Protein AF-A0A1H3FCZ9-F1 (afdb_monomer_lite)

Sequence (80 aa):
MFLYWLLGLGALSWLVLRWYFKRTPLFADVVILTLILLAASSLIQDIIRRQDMFQSWMFIIASVFLGISRYQHYKSNIKE

Structure (mmCIF, N/CA/C/O backbone):
data_AF-A0A1H3FCZ9-F1
#
_entry.id   AF-A0A1H3FCZ9-F1
#
loop_
_atom_site.group_PDB
_atom_site.id
_atom_site.type_symbol
_atom_site.label_atom_id
_atom_site.label_alt_id
_atom_site.label_comp_id
_atom_site.label_asym_id
_atom_site.label_entity_id
_atom_site.label_seq_id
_atom_site.pdbx_PDB_ins_code
_atom_site.Cartn_x
_atom_site.Cartn_y
_atom_site.Cartn_z
_atom_site.occupancy
_atom_site.B_iso_or_equiv
_atom_site.auth_seq_id
_atom_site.auth_comp_id
_atom_site.auth_asym_id
_atom_site.auth_atom_id
_atom_site.pdbx_PDB_model_num
ATOM 1 N N . MET A 1 1 ? -3.285 -16.405 -11.444 1.00 59.94 1 MET A N 1
ATOM 2 C CA . MET A 1 1 ? -1.953 -16.311 -10.794 1.00 59.94 1 MET A CA 1
ATOM 3 C C . MET A 1 1 ? -1.773 -15.041 -9.962 1.00 59.94 1 MET A C 1
ATOM 5 O O . MET A 1 1 ? -1.347 -15.164 -8.823 1.00 59.94 1 MET A O 1
ATOM 9 N N . PHE A 1 2 ? -2.147 -13.857 -10.463 1.00 67.75 2 PHE A N 1
ATOM 10 C CA . PHE A 1 2 ? -1.993 -12.570 -9.755 1.00 67.75 2 PHE A CA 1
ATOM 11 C C . PHE A 1 2 ? -2.667 -12.505 -8.363 1.00 67.75 2 PHE A C 1
ATOM 13 O O . PHE A 1 2 ? -2.074 -12.027 -7.403 1.00 67.75 2 PHE A O 1
ATOM 20 N N . LEU A 1 3 ? -3.871 -13.072 -8.223 1.00 69.38 3 LEU A N 1
ATOM 21 C CA . LEU A 1 3 ? -4.634 -13.099 -6.962 1.00 69.38 3 LEU A CA 1
ATOM 22 C C . LEU A 1 3 ? -3.940 -13.868 -5.821 1.00 69.38 3 LEU A C 1
ATOM 24 O O . LEU A 1 3 ? -3.977 -13.431 -4.674 1.00 69.38 3 LEU A O 1
ATOM 28 N N . TYR A 1 4 ? -3.265 -14.980 -6.130 1.00 74.31 4 TYR A N 1
ATOM 29 C CA . TYR A 1 4 ? -2.536 -15.771 -5.128 1.00 74.31 4 TYR A CA 1
ATOM 30 C C . TYR A 1 4 ? -1.306 -15.029 -4.595 1.00 74.31 4 TYR A C 1
ATOM 32 O O . TYR A 1 4 ? -0.993 -15.121 -3.412 1.00 74.31 4 TYR A O 1
ATOM 40 N N . TRP A 1 5 ? -0.648 -14.245 -5.451 1.00 74.69 5 TRP A N 1
ATOM 41 C CA . TRP A 1 5 ? 0.467 -13.384 -5.055 1.00 74.69 5 TRP A CA 1
ATOM 42 C C . TRP A 1 5 ? 0.024 -12.272 -4.105 1.00 74.69 5 TRP A C 1
ATOM 44 O O . TRP A 1 5 ? 0.701 -12.000 -3.117 1.00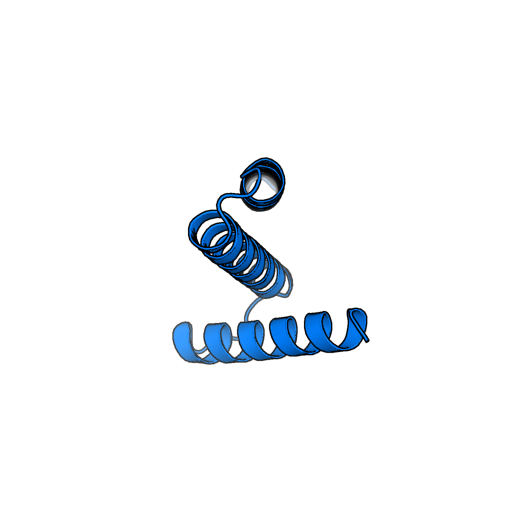 74.69 5 TRP A O 1
ATOM 54 N N . LEU A 1 6 ? -1.141 -11.678 -4.366 1.00 73.38 6 LEU A N 1
ATOM 55 C CA . LEU A 1 6 ? -1.723 -10.626 -3.533 1.00 73.38 6 LEU A CA 1
ATOM 56 C C . LEU A 1 6 ? -2.112 -11.150 -2.142 1.00 73.38 6 LEU A C 1
ATOM 58 O O . LEU A 1 6 ? -1.812 -10.514 -1.133 1.00 73.38 6 LEU A O 1
ATOM 62 N N . LEU A 1 7 ? -2.694 -12.352 -2.079 1.00 79.31 7 LEU A N 1
ATOM 63 C CA . LEU A 1 7 ? -2.979 -13.044 -0.818 1.00 79.31 7 LEU A CA 1
ATOM 64 C C . LEU A 1 7 ? -1.696 -13.387 -0.041 1.00 79.31 7 LEU A C 1
ATOM 66 O O . LEU A 1 7 ? -1.650 -13.195 1.174 1.00 79.31 7 LEU A O 1
ATOM 70 N N . GLY A 1 8 ? -0.640 -13.835 -0.728 1.00 82.75 8 GLY A N 1
ATOM 71 C CA . GLY A 1 8 ? 0.663 -14.113 -0.114 1.00 82.75 8 GLY A CA 1
ATOM 72 C C . GLY A 1 8 ? 1.334 -12.864 0.468 1.00 82.75 8 GLY A C 1
ATOM 73 O O . GLY A 1 8 ? 1.814 -12.887 1.601 1.00 82.75 8 GLY A O 1
ATOM 74 N N . LEU A 1 9 ? 1.305 -11.749 -0.268 1.00 81.88 9 LEU A N 1
ATOM 75 C CA . LEU A 1 9 ? 1.800 -10.443 0.186 1.00 81.88 9 LEU A CA 1
ATOM 76 C C . LEU A 1 9 ? 1.017 -9.909 1.391 1.00 81.88 9 LEU A C 1
ATOM 78 O O . LEU A 1 9 ? 1.617 -9.376 2.327 1.00 81.88 9 LEU A O 1
ATOM 82 N N . GLY A 1 10 ? -0.304 -10.098 1.401 1.00 81.00 10 GLY A N 1
ATOM 83 C CA . GLY A 1 10 ? -1.148 -9.762 2.547 1.00 81.00 10 GLY A CA 1
ATOM 84 C C . GLY A 1 10 ? -0.806 -10.595 3.787 1.00 81.00 10 GLY A C 1
ATOM 85 O O . GLY A 1 10 ? -0.656 -10.047 4.878 1.00 81.00 10 GLY A O 1
ATOM 86 N N . ALA A 1 11 ? -0.605 -11.906 3.629 1.00 83.44 11 ALA A N 1
ATOM 87 C CA . ALA A 1 11 ? -0.222 -12.793 4.730 1.00 83.44 11 ALA A CA 1
ATOM 88 C C . ALA A 1 11 ? 1.167 -12.453 5.301 1.00 83.44 11 ALA A C 1
ATOM 90 O O . ALA A 1 11 ? 1.348 -12.427 6.520 1.00 83.44 11 ALA A O 1
ATOM 91 N N . LEU A 1 12 ? 2.135 -12.133 4.436 1.00 85.06 12 LEU A N 1
ATOM 92 C CA . LEU A 1 12 ? 3.460 -11.660 4.846 1.00 85.06 12 LEU A CA 1
ATOM 93 C C . LEU A 1 12 ? 3.375 -10.330 5.594 1.00 85.06 12 LEU A C 1
ATOM 95 O O . LEU A 1 12 ? 3.960 -10.192 6.667 1.00 85.06 12 LEU A O 1
ATOM 99 N N . SER A 1 13 ? 2.596 -9.382 5.072 1.00 83.31 13 SER A N 1
ATOM 100 C CA . SER A 1 13 ? 2.374 -8.086 5.714 1.00 83.31 13 SER A CA 1
ATOM 101 C C . SER A 1 13 ? 1.768 -8.256 7.106 1.00 83.31 13 SER A C 1
ATOM 103 O O . SER A 1 13 ? 2.248 -7.653 8.064 1.00 83.31 13 SER A O 1
ATOM 105 N N . TRP A 1 14 ? 0.784 -9.148 7.254 1.00 84.12 14 TRP A N 1
ATOM 106 C CA . TRP A 1 14 ? 0.214 -9.503 8.554 1.00 84.12 14 TRP A CA 1
ATOM 107 C C . TRP A 1 14 ? 1.279 -10.037 9.511 1.00 84.12 14 TRP A C 1
ATOM 1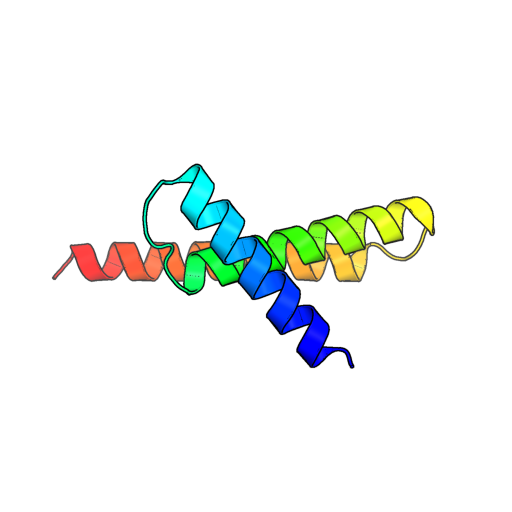09 O O . TRP A 1 14 ? 1.359 -9.588 10.654 1.00 84.12 14 TRP A O 1
ATOM 119 N N . LEU A 1 15 ? 2.094 -10.996 9.068 1.00 86.81 15 LEU A N 1
ATOM 120 C CA . LEU A 1 15 ? 3.156 -11.596 9.878 1.00 86.81 15 LEU A CA 1
ATOM 121 C C . LEU A 1 15 ? 4.159 -10.547 10.368 1.00 86.81 15 LEU A C 1
ATOM 123 O O . LEU A 1 15 ? 4.470 -10.512 11.559 1.00 86.81 15 LEU A O 1
ATOM 127 N N . VAL A 1 16 ? 4.600 -9.661 9.474 1.00 85.06 16 VAL A N 1
ATOM 128 C CA . VAL A 1 16 ? 5.533 -8.569 9.783 1.00 85.06 16 VAL A CA 1
ATOM 129 C C . VAL A 1 16 ? 4.926 -7.600 10.793 1.00 85.06 16 VAL A C 1
ATOM 131 O O . VAL A 1 16 ? 5.547 -7.307 11.812 1.00 85.06 16 VAL A O 1
ATOM 134 N N . LEU A 1 17 ? 3.692 -7.150 10.562 1.00 84.06 17 LEU A N 1
ATOM 135 C CA . LEU A 1 17 ? 2.980 -6.255 11.475 1.00 84.06 17 LEU A CA 1
ATOM 136 C C . LEU A 1 17 ? 2.756 -6.897 12.852 1.00 84.06 17 LEU A C 1
ATOM 138 O O . LEU A 1 17 ? 2.955 -6.245 13.878 1.00 84.06 17 LEU A O 1
ATOM 142 N N . ARG A 1 18 ? 2.388 -8.183 12.886 1.00 85.06 18 ARG A N 1
ATOM 143 C CA . ARG A 1 18 ? 2.207 -8.941 14.131 1.00 85.06 18 ARG A CA 1
ATOM 144 C C . ARG A 1 18 ? 3.515 -9.071 14.901 1.00 85.06 18 ARG A C 1
ATOM 146 O O . ARG A 1 18 ? 3.502 -8.961 16.124 1.00 85.06 18 ARG A O 1
ATOM 153 N N . TRP A 1 19 ? 4.627 -9.304 14.207 1.00 87.00 19 TRP A N 1
ATOM 154 C CA . TRP A 1 19 ? 5.945 -9.405 14.829 1.00 87.00 19 TRP A CA 1
ATOM 155 C C . TRP A 1 19 ? 6.429 -8.049 15.356 1.00 87.00 19 TRP A C 1
ATOM 157 O O . TRP A 1 19 ? 6.881 -7.966 16.497 1.00 87.00 19 TRP A O 1
ATOM 167 N N . TYR A 1 20 ? 6.250 -6.981 14.574 1.00 85.69 20 TYR A N 1
ATOM 168 C CA . TYR A 1 20 ? 6.688 -5.628 14.917 1.00 85.69 20 TYR A CA 1
ATOM 169 C C . TYR A 1 20 ? 5.898 -5.025 16.087 1.00 85.69 20 TYR A C 1
ATOM 171 O O . TYR A 1 20 ? 6.483 -4.562 17.062 1.00 85.69 20 TYR A O 1
ATOM 179 N N . PHE A 1 21 ? 4.564 -5.071 16.035 1.00 81.75 21 PHE A N 1
ATOM 180 C CA . PHE A 1 21 ? 3.712 -4.477 17.072 1.00 81.75 21 PHE A CA 1
ATOM 181 C C . PHE A 1 21 ? 3.386 -5.432 18.227 1.00 81.75 21 PHE A C 1
ATOM 183 O O . PHE A 1 21 ? 2.759 -5.008 19.199 1.00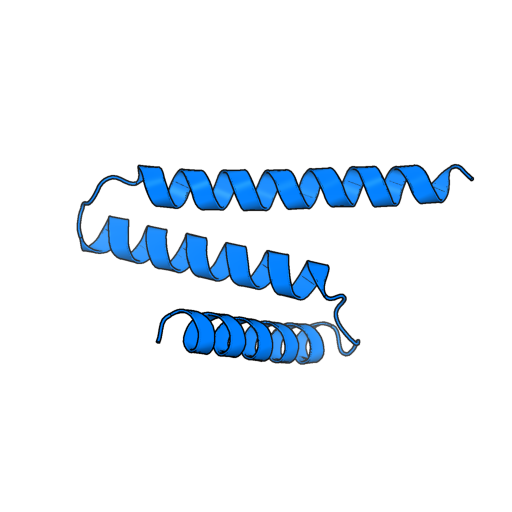 81.75 21 PHE A O 1
ATOM 190 N N . LYS A 1 22 ? 3.760 -6.721 18.131 1.00 84.50 22 LYS A N 1
ATOM 191 C CA . LYS A 1 22 ? 3.372 -7.797 19.071 1.00 84.50 22 LYS A CA 1
ATOM 192 C C . LYS A 1 22 ? 1.862 -7.842 19.368 1.00 84.50 22 LYS A C 1
ATOM 194 O O . LYS A 1 22 ? 1.433 -8.352 20.400 1.00 84.50 22 LYS A O 1
ATOM 199 N N . ARG A 1 23 ? 1.044 -7.303 18.464 1.00 78.94 23 ARG A N 1
ATOM 200 C CA . ARG A 1 23 ? -0.419 -7.221 18.543 1.00 78.94 23 ARG A CA 1
ATOM 201 C C . ARG A 1 23 ? -1.013 -7.728 17.239 1.00 78.94 23 ARG A C 1
ATOM 203 O O . ARG A 1 23 ? -0.331 -7.764 16.219 1.00 78.94 23 ARG A O 1
ATOM 210 N N . THR A 1 24 ? -2.275 -8.143 17.267 1.00 80.12 24 THR A N 1
ATOM 211 C CA . THR A 1 24 ? -3.015 -8.499 16.052 1.00 80.12 24 THR A CA 1
ATOM 212 C C . THR A 1 24 ? -3.248 -7.241 15.218 1.00 80.12 24 THR A C 1
ATOM 214 O O . THR A 1 24 ? -3.958 -6.350 15.690 1.00 80.12 24 THR A O 1
ATOM 217 N N . PRO A 1 25 ? -2.647 -7.132 14.020 1.00 76.44 25 PRO A N 1
ATOM 218 C CA . PRO A 1 25 ? -2.857 -5.972 13.170 1.00 76.44 25 PRO A CA 1
ATOM 219 C C . PRO A 1 25 ? -4.286 -5.945 12.651 1.00 76.44 25 PRO A C 1
ATOM 221 O O . PRO A 1 25 ? -4.876 -6.990 12.368 1.00 76.44 25 PRO A O 1
ATOM 224 N N . LEU A 1 26 ? -4.845 -4.745 12.515 1.00 84.75 26 LEU A N 1
ATOM 225 C CA . LEU A 1 26 ? -6.144 -4.598 11.879 1.00 84.75 26 LEU A CA 1
ATOM 226 C C . LEU A 1 26 ? -5.991 -4.884 10.387 1.00 84.75 26 LEU A C 1
ATOM 228 O O . LEU A 1 26 ? -4.959 -4.584 9.786 1.00 84.75 26 LEU A O 1
ATOM 232 N N . PHE A 1 27 ? -7.052 -5.403 9.771 1.00 78.56 27 PHE A N 1
ATOM 233 C CA . PHE A 1 27 ? -7.079 -5.681 8.334 1.00 78.56 27 PHE A CA 1
ATOM 234 C C . PHE A 1 27 ? -6.616 -4.471 7.505 1.00 78.56 27 PHE A C 1
ATOM 236 O O . PHE A 1 27 ? -5.820 -4.605 6.581 1.00 78.56 27 PHE A O 1
ATOM 243 N N . ALA A 1 28 ? -7.033 -3.268 7.897 1.00 76.25 28 ALA A N 1
ATOM 244 C CA . ALA A 1 28 ? -6.638 -2.045 7.217 1.00 76.25 28 ALA A CA 1
ATOM 245 C C . ALA A 1 28 ? -5.138 -1.704 7.367 1.00 76.25 28 ALA A C 1
ATOM 247 O O . ALA A 1 28 ? -4.581 -1.107 6.451 1.00 76.25 28 ALA A O 1
ATOM 248 N N . ASP A 1 29 ? -4.452 -2.104 8.447 1.00 77.38 29 ASP A N 1
ATOM 249 C CA . ASP A 1 29 ? -2.992 -1.920 8.566 1.00 77.38 29 ASP A CA 1
ATOM 250 C C . ASP A 1 29 ? -2.255 -2.834 7.587 1.00 77.38 29 ASP A C 1
ATOM 252 O O . ASP A 1 29 ? -1.304 -2.415 6.928 1.00 77.38 29 ASP A O 1
ATOM 256 N N . VAL A 1 30 ? -2.746 -4.069 7.445 1.00 82.31 30 VAL A N 1
ATOM 257 C CA . VAL A 1 30 ? -2.222 -5.042 6.482 1.00 82.31 30 VAL A CA 1
ATOM 258 C C . VAL A 1 30 ? -2.396 -4.529 5.053 1.00 82.31 30 VAL A C 1
ATOM 260 O O . VAL A 1 30 ? -1.450 -4.589 4.268 1.00 82.31 30 VAL A O 1
ATOM 263 N N . VAL A 1 31 ? -3.566 -3.975 4.717 1.00 81.50 31 VAL A N 1
ATOM 264 C CA . VAL A 1 31 ? -3.833 -3.389 3.392 1.00 81.50 31 VAL A CA 1
ATOM 265 C C . VAL A 1 31 ? -2.922 -2.192 3.113 1.00 81.50 31 VAL A C 1
ATOM 267 O O . VAL A 1 31 ? -2.333 -2.130 2.036 1.00 81.50 31 VAL A O 1
ATOM 270 N N . ILE A 1 32 ? -2.751 -1.279 4.077 1.00 78.88 32 ILE A N 1
ATOM 271 C CA . ILE A 1 32 ? -1.858 -0.118 3.929 1.00 78.88 32 ILE A CA 1
ATOM 272 C C . ILE A 1 32 ? -0.422 -0.579 3.674 1.00 78.88 32 ILE A C 1
ATOM 274 O O . ILE A 1 32 ? 0.198 -0.138 2.710 1.00 78.88 32 ILE A O 1
ATOM 278 N N . LEU A 1 33 ? 0.093 -1.508 4.485 1.00 80.00 33 LEU A N 1
ATOM 279 C CA . LEU A 1 33 ? 1.454 -2.014 4.314 1.00 80.00 33 LEU A CA 1
ATOM 280 C C . LEU A 1 33 ? 1.626 -2.704 2.952 1.00 80.00 33 LEU A C 1
ATOM 282 O O . LEU A 1 33 ? 2.610 -2.465 2.257 1.00 80.00 33 LEU A O 1
ATOM 286 N N . THR A 1 34 ? 0.638 -3.500 2.535 1.00 82.06 34 THR A N 1
ATOM 287 C CA . THR A 1 34 ? 0.663 -4.210 1.247 1.00 82.06 34 THR A CA 1
ATOM 288 C C . THR A 1 34 ? 0.697 -3.233 0.068 1.00 82.06 34 THR A C 1
ATOM 290 O O . THR A 1 34 ? 1.474 -3.423 -0.866 1.00 82.06 34 THR A O 1
ATOM 293 N N . LEU A 1 35 ? -0.100 -2.161 0.119 1.00 80.62 35 LEU A N 1
ATOM 294 C CA . LEU A 1 35 ? -0.100 -1.106 -0.899 1.00 80.62 35 LEU A CA 1
ATOM 295 C C . LEU A 1 35 ? 1.226 -0.342 -0.937 1.00 80.62 35 LEU A C 1
ATOM 297 O O . LEU A 1 35 ? 1.727 -0.066 -2.024 1.00 80.62 35 LEU A O 1
ATOM 301 N N . ILE A 1 36 ? 1.824 -0.053 0.222 1.00 80.38 36 ILE A N 1
ATOM 302 C CA . ILE A 1 36 ? 3.141 0.593 0.306 1.00 80.38 36 ILE A CA 1
ATOM 303 C C . ILE A 1 36 ? 4.224 -0.298 -0.313 1.00 80.38 36 ILE A C 1
ATOM 305 O O . ILE A 1 36 ? 5.044 0.191 -1.086 1.00 80.38 36 ILE A O 1
ATOM 309 N N . LEU A 1 37 ? 4.223 -1.602 -0.020 1.00 81.31 37 LEU A N 1
ATOM 310 C CA . LEU A 1 37 ? 5.172 -2.553 -0.612 1.00 81.31 37 LEU A CA 1
ATOM 311 C C . LEU A 1 37 ? 5.010 -2.661 -2.132 1.00 81.31 37 LEU A C 1
ATOM 313 O O . LEU A 1 37 ? 6.010 -2.706 -2.847 1.00 81.31 37 LEU A O 1
ATOM 317 N N . LEU A 1 38 ? 3.771 -2.674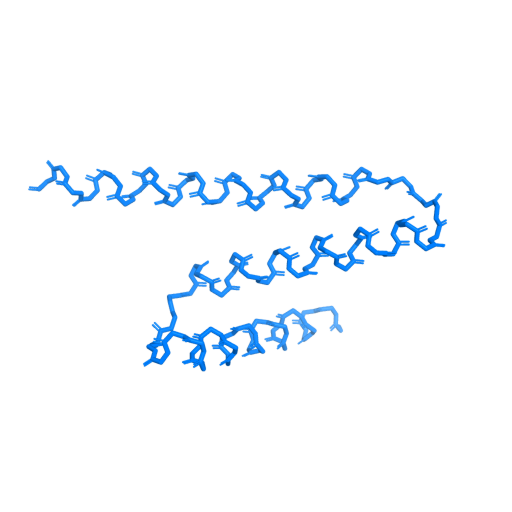 -2.629 1.00 81.44 38 LEU A N 1
ATOM 318 C CA . LEU A 1 38 ? 3.489 -2.659 -4.065 1.00 81.44 38 LEU A CA 1
ATOM 319 C C . LEU A 1 38 ? 3.998 -1.372 -4.724 1.00 81.44 38 LEU A C 1
ATOM 321 O O . LEU A 1 38 ? 4.684 -1.455 -5.739 1.00 81.44 38 LEU A O 1
ATOM 325 N N . ALA A 1 39 ? 3.738 -0.212 -4.114 1.00 76.62 39 ALA A N 1
ATOM 326 C CA . ALA A 1 39 ? 4.225 1.084 -4.590 1.00 76.62 39 ALA A CA 1
ATOM 327 C C . ALA A 1 39 ? 5.760 1.162 -4.600 1.00 76.62 39 ALA A C 1
ATOM 329 O O . ALA A 1 39 ? 6.368 1.658 -5.545 1.00 76.62 39 ALA A O 1
ATOM 330 N N . ALA A 1 40 ? 6.410 0.655 -3.550 1.00 78.25 40 ALA A N 1
ATOM 331 C CA . ALA A 1 40 ? 7.865 0.614 -3.465 1.00 78.25 40 ALA A CA 1
ATOM 332 C C . ALA A 1 40 ? 8.457 -0.329 -4.521 1.00 78.25 40 ALA A C 1
ATOM 334 O O . ALA A 1 40 ? 9.451 0.005 -5.163 1.00 78.25 40 ALA A O 1
ATOM 335 N N . SER A 1 41 ? 7.834 -1.491 -4.739 1.00 78.94 41 SER A N 1
ATOM 336 C CA . SER A 1 41 ? 8.265 -2.439 -5.767 1.00 78.94 41 SER A CA 1
ATOM 337 C C . SER A 1 41 ? 8.101 -1.865 -7.175 1.00 78.94 41 SER A C 1
ATOM 339 O O . SER A 1 41 ? 9.022 -2.002 -7.981 1.00 78.94 41 SER A O 1
ATOM 341 N N . SER A 1 42 ? 6.989 -1.176 -7.459 1.00 73.06 42 SER A N 1
ATOM 342 C CA . SER A 1 42 ? 6.792 -0.502 -8.744 1.00 73.06 42 SER A CA 1
ATOM 343 C C . SER A 1 42 ? 7.798 0.631 -8.937 1.00 73.06 42 SER A C 1
ATOM 345 O O . SER A 1 42 ? 8.406 0.698 -9.995 1.00 73.06 42 SER A O 1
ATOM 347 N N . LEU A 1 43 ? 8.085 1.437 -7.904 1.00 73.25 43 LEU A N 1
ATOM 348 C CA . LEU A 1 43 ? 9.102 2.496 -7.979 1.00 73.25 43 LEU A CA 1
ATOM 349 C C . LEU A 1 43 ? 10.486 1.935 -8.293 1.00 73.25 43 LEU A C 1
ATOM 351 O O . LEU A 1 43 ? 11.198 2.476 -9.133 1.00 73.25 43 LEU A O 1
ATOM 355 N N . ILE A 1 44 ? 10.875 0.845 -7.629 1.00 76.94 44 ILE A N 1
ATOM 356 C CA . ILE A 1 44 ? 12.157 0.181 -7.880 1.00 76.94 44 ILE A CA 1
ATOM 357 C C . ILE A 1 44 ? 12.206 -0.341 -9.319 1.00 76.94 44 ILE A C 1
ATOM 359 O O . ILE A 1 44 ? 13.220 -0.170 -9.993 1.00 76.94 44 ILE A O 1
ATOM 363 N N . GLN A 1 45 ? 11.120 -0.939 -9.817 1.00 73.38 45 GLN A N 1
ATOM 364 C CA . GLN A 1 45 ? 11.049 -1.389 -11.206 1.00 73.38 45 GLN A CA 1
ATOM 365 C C . GLN A 1 45 ? 11.099 -0.225 -12.197 1.00 73.38 45 GLN A C 1
ATOM 367 O O . GLN A 1 45 ? 11.829 -0.335 -13.177 1.00 73.38 45 GLN A O 1
ATOM 372 N N . ASP A 1 46 ? 10.411 0.883 -11.931 1.00 71.62 46 ASP A N 1
ATOM 373 C CA . ASP A 1 46 ? 10.418 2.084 -12.772 1.00 71.62 46 ASP A CA 1
ATOM 374 C C . ASP A 1 46 ? 11.814 2.721 -12.812 1.00 71.62 46 ASP A C 1
ATOM 376 O O . ASP A 1 46 ? 12.300 3.083 -13.883 1.00 71.62 46 ASP A O 1
ATOM 380 N N . ILE A 1 47 ? 12.513 2.778 -11.670 1.00 73.38 47 ILE A N 1
ATOM 381 C CA . ILE A 1 47 ? 13.902 3.257 -11.573 1.00 73.38 47 ILE A CA 1
ATOM 382 C C . ILE A 1 47 ? 14.851 2.343 -12.361 1.00 73.38 47 ILE A C 1
ATOM 384 O O . ILE A 1 47 ? 15.707 2.833 -13.098 1.00 73.38 47 ILE A O 1
ATOM 388 N N . ILE A 1 48 ? 14.700 1.020 -12.236 1.00 76.06 48 ILE A N 1
ATOM 389 C CA . ILE A 1 48 ? 15.557 0.038 -12.919 1.00 76.06 48 ILE A CA 1
ATOM 390 C C . ILE A 1 48 ? 15.268 -0.003 -14.428 1.00 76.06 48 ILE A C 1
ATOM 392 O O . ILE A 1 48 ? 16.196 -0.130 -15.226 1.00 76.06 48 ILE A O 1
ATOM 396 N N . ARG A 1 49 ? 13.999 0.105 -14.838 1.00 74.12 49 ARG A N 1
ATOM 397 C CA . ARG A 1 49 ? 13.563 -0.001 -16.241 1.00 74.12 49 ARG A CA 1
ATOM 398 C C . ARG A 1 49 ? 13.472 1.340 -16.971 1.00 74.12 49 ARG A C 1
ATOM 400 O O . ARG A 1 49 ? 13.211 1.324 -18.170 1.00 74.12 49 ARG A O 1
ATOM 407 N N . ARG A 1 50 ? 13.691 2.474 -16.289 1.00 64.06 50 ARG A N 1
ATOM 408 C CA . ARG A 1 50 ? 13.458 3.838 -16.813 1.00 64.06 50 ARG A CA 1
ATOM 409 C C . ARG A 1 50 ? 12.093 3.971 -17.507 1.00 64.06 50 ARG A C 1
ATOM 411 O O . ARG A 1 50 ? 11.990 4.587 -18.564 1.00 64.06 50 ARG A O 1
ATOM 418 N N . GLN A 1 51 ? 11.066 3.344 -16.940 1.00 60.62 51 GLN A N 1
ATOM 419 C CA . GLN A 1 51 ? 9.689 3.436 -17.428 1.00 60.62 51 GLN A CA 1
ATOM 420 C C . GLN A 1 51 ? 8.917 4.528 -16.680 1.00 60.62 51 GLN A C 1
ATOM 422 O O . GLN A 1 51 ? 9.347 4.996 -15.625 1.00 60.62 51 GLN A O 1
ATOM 427 N N . ASP A 1 52 ? 7.799 4.962 -17.268 1.00 60.81 52 ASP A N 1
ATOM 428 C CA . ASP A 1 52 ? 6.954 6.032 -16.742 1.00 60.81 52 ASP A CA 1
ATOM 429 C C . ASP A 1 52 ? 6.539 5.779 -15.288 1.00 60.81 52 ASP A C 1
ATOM 431 O O . ASP A 1 52 ? 5.735 4.900 -14.984 1.00 60.81 52 ASP A O 1
ATOM 435 N N . MET A 1 53 ? 7.017 6.647 -14.394 1.00 66.56 53 MET A N 1
ATOM 436 C CA . MET A 1 53 ? 6.760 6.615 -12.947 1.00 66.56 53 MET A CA 1
ATOM 437 C C . MET A 1 53 ? 5.280 6.826 -12.569 1.00 66.56 53 MET A C 1
ATOM 439 O O . MET A 1 53 ? 4.928 6.846 -11.389 1.00 66.56 53 MET A O 1
ATOM 443 N N . PHE A 1 54 ? 4.395 7.029 -13.548 1.00 71.75 54 PHE A N 1
ATOM 444 C CA . PHE A 1 54 ? 2.992 7.385 -13.352 1.00 71.75 54 PHE A CA 1
ATOM 445 C C . PHE A 1 54 ? 2.230 6.341 -12.523 1.00 71.75 54 PHE A C 1
ATOM 447 O O . PHE A 1 54 ? 1.452 6.692 -11.633 1.00 71.75 54 PHE A O 1
ATOM 454 N N . GLN A 1 55 ? 2.494 5.052 -12.758 1.00 67.00 55 GLN A N 1
ATOM 455 C CA . GLN A 1 55 ? 1.831 3.966 -12.035 1.00 67.00 55 GLN A CA 1
ATOM 456 C C . GLN A 1 55 ? 2.240 3.938 -10.554 1.00 67.00 55 GLN A C 1
ATOM 458 O O . GLN A 1 55 ? 1.393 3.792 -9.672 1.00 67.00 55 GLN A O 1
ATOM 463 N N . SER A 1 56 ? 3.520 4.169 -10.274 1.00 66.00 56 SER A N 1
ATOM 464 C CA . SER A 1 56 ? 4.051 4.308 -8.919 1.00 66.00 56 SER A CA 1
ATOM 465 C C . SER A 1 56 ? 3.446 5.492 -8.159 1.00 66.00 56 SER A C 1
ATOM 467 O O . SER A 1 56 ? 3.028 5.345 -7.008 1.00 66.00 56 SER A O 1
ATOM 469 N N . TRP A 1 57 ? 3.312 6.648 -8.815 1.00 71.06 57 TRP A N 1
ATOM 470 C CA . TRP A 1 57 ? 2.636 7.812 -8.236 1.00 71.06 57 TRP A CA 1
ATOM 471 C C . TRP A 1 57 ? 1.164 7.528 -7.914 1.00 71.06 57 TRP A C 1
ATOM 473 O O . TRP A 1 57 ? 0.700 7.906 -6.837 1.00 71.06 57 TRP A O 1
ATOM 483 N N . MET A 1 58 ? 0.441 6.801 -8.777 1.00 73.44 58 MET A N 1
ATOM 484 C CA . MET A 1 58 ? -0.945 6.402 -8.494 1.00 73.44 58 MET A CA 1
ATOM 485 C C . MET A 1 58 ? -1.060 5.525 -7.241 1.00 73.44 58 MET A C 1
ATOM 487 O O . MET A 1 58 ? -1.970 5.738 -6.436 1.00 73.44 58 MET A O 1
ATOM 491 N N . PHE A 1 59 ? -0.136 4.582 -7.026 1.00 68.69 59 PHE A N 1
ATOM 492 C CA . PHE A 1 59 ? -0.140 3.751 -5.818 1.00 68.69 59 PHE A CA 1
ATOM 493 C C . PHE A 1 59 ? 0.143 4.555 -4.542 1.00 68.69 59 PHE A C 1
ATOM 495 O O . PHE A 1 59 ? -0.517 4.338 -3.523 1.00 68.69 59 PHE A O 1
ATOM 502 N N . ILE A 1 60 ? 1.069 5.518 -4.594 1.00 73.56 60 ILE A N 1
ATOM 503 C CA . ILE A 1 60 ? 1.353 6.417 -3.465 1.00 73.56 60 ILE A CA 1
ATOM 504 C C . ILE A 1 60 ? 0.117 7.256 -3.130 1.00 73.56 60 ILE A C 1
ATOM 506 O O . ILE A 1 60 ? -0.286 7.320 -1.968 1.00 73.56 60 ILE A O 1
ATOM 510 N N . ILE A 1 61 ? -0.527 7.847 -4.140 1.00 77.31 61 ILE A N 1
ATOM 511 C CA . ILE A 1 61 ? -1.742 8.651 -3.958 1.00 77.31 61 ILE A CA 1
ATOM 512 C C . ILE A 1 61 ? -2.863 7.800 -3.350 1.00 77.31 61 ILE A C 1
ATOM 514 O O . ILE A 1 61 ? -3.493 8.231 -2.384 1.00 77.31 61 ILE A O 1
ATOM 518 N N . ALA A 1 62 ? -3.076 6.575 -3.841 1.00 75.81 62 ALA A N 1
ATOM 519 C CA . ALA A 1 62 ? -4.081 5.661 -3.296 1.00 75.81 62 ALA A CA 1
ATOM 520 C C . ALA A 1 62 ? -3.802 5.290 -1.827 1.00 75.81 62 ALA A C 1
ATOM 522 O O . ALA A 1 62 ? -4.717 5.296 -1.001 1.00 75.81 62 ALA A O 1
ATOM 523 N N . SER A 1 63 ? -2.538 5.025 -1.479 1.00 72.88 63 SER A N 1
ATOM 524 C CA . SER A 1 63 ? -2.116 4.746 -0.100 1.00 72.88 63 SER A CA 1
ATOM 525 C C . SER A 1 63 ? -2.365 5.939 0.829 1.00 72.88 63 SER A C 1
ATOM 527 O O . SER A 1 63 ? -2.902 5.776 1.926 1.00 72.88 63 SER A O 1
ATOM 529 N N . VAL A 1 64 ? -2.012 7.151 0.393 1.00 78.00 64 VAL A N 1
ATOM 530 C CA . VAL A 1 64 ? -2.238 8.385 1.162 1.00 78.00 64 VAL A CA 1
ATOM 531 C C . VAL A 1 6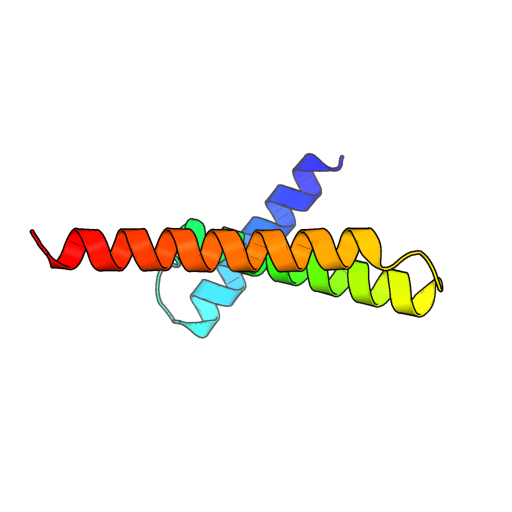4 ? -3.734 8.644 1.340 1.00 78.00 64 VAL A C 1
ATOM 533 O O . VAL A 1 64 ? -4.175 8.948 2.447 1.00 78.00 64 VAL A O 1
ATOM 536 N N . PHE A 1 65 ? -4.532 8.459 0.288 1.00 82.69 65 PHE A N 1
ATOM 537 C CA . PHE A 1 65 ? -5.978 8.662 0.339 1.00 82.69 65 PHE A CA 1
ATOM 538 C C . PHE A 1 65 ? -6.659 7.698 1.321 1.00 82.69 65 PHE A C 1
ATOM 540 O O . PHE A 1 65 ? -7.485 8.119 2.133 1.00 82.69 65 PHE A O 1
ATOM 547 N N . LEU A 1 66 ? -6.257 6.422 1.325 1.00 77.31 66 LEU A N 1
ATOM 548 C CA . LEU A 1 66 ? -6.732 5.430 2.296 1.00 77.31 66 LEU A CA 1
ATOM 549 C C . LEU A 1 66 ? -6.296 5.759 3.730 1.00 77.31 66 LEU A C 1
ATOM 551 O O . LEU A 1 66 ? -7.095 5.624 4.659 1.00 77.31 66 LEU A O 1
ATOM 555 N N . GLY A 1 67 ? -5.063 6.237 3.919 1.00 73.56 67 GLY A N 1
ATOM 556 C CA . GLY A 1 67 ? -4.576 6.703 5.219 1.00 73.56 67 GLY A CA 1
ATOM 557 C C . GLY A 1 67 ? -5.393 7.878 5.766 1.00 73.56 67 GLY A C 1
ATOM 558 O O . GLY A 1 67 ? -5.812 7.855 6.924 1.00 73.56 67 GLY A O 1
ATOM 559 N N . ILE A 1 68 ? -5.686 8.872 4.920 1.00 80.31 68 ILE A N 1
ATOM 560 C CA . ILE A 1 68 ? -6.497 10.045 5.281 1.00 80.31 68 ILE A CA 1
ATOM 561 C C . ILE A 1 68 ? -7.945 9.643 5.573 1.00 80.31 68 ILE A C 1
ATOM 563 O O . ILE A 1 68 ? -8.492 10.055 6.595 1.00 80.31 68 ILE A O 1
ATOM 567 N N . SER A 1 69 ? -8.555 8.813 4.722 1.00 76.44 69 SER A N 1
ATOM 568 C CA . SER A 1 69 ? -9.922 8.315 4.923 1.00 76.44 69 SER A CA 1
ATOM 569 C C . SER A 1 69 ? -10.057 7.594 6.266 1.00 76.44 69 SER A C 1
ATOM 571 O O . SER A 1 69 ? -10.970 7.871 7.047 1.00 76.44 69 SER A O 1
ATOM 573 N N . ARG A 1 70 ? -9.085 6.743 6.606 1.00 71.94 70 ARG A N 1
ATOM 574 C CA . ARG A 1 70 ? -9.071 6.036 7.888 1.00 71.94 70 ARG A CA 1
ATOM 575 C C . ARG A 1 70 ? -8.837 6.971 9.073 1.00 71.94 70 ARG A C 1
ATOM 577 O O . ARG A 1 70 ? -9.478 6.796 10.105 1.00 71.94 70 ARG A O 1
ATOM 584 N N . TYR A 1 71 ? -7.973 7.977 8.931 1.00 75.56 71 TYR A N 1
ATOM 585 C CA . TYR A 1 71 ? -7.763 8.998 9.961 1.00 75.56 71 TYR A CA 1
ATOM 586 C C . TYR A 1 71 ? -9.040 9.806 10.233 1.00 75.56 71 TYR A C 1
ATOM 588 O O . TYR A 1 71 ? -9.396 10.031 11.389 1.00 75.56 71 TYR A O 1
ATOM 596 N N . GLN A 1 72 ? -9.774 10.187 9.184 1.00 76.50 72 GLN A N 1
ATOM 597 C CA . GLN A 1 72 ? -11.065 10.864 9.321 1.00 76.50 72 GLN A CA 1
ATOM 598 C C . GLN A 1 72 ? -12.105 9.971 10.004 1.00 76.50 72 GLN A C 1
ATOM 600 O O . GLN A 1 72 ? -12.790 10.430 10.916 1.00 76.50 72 GLN A O 1
ATOM 605 N N . 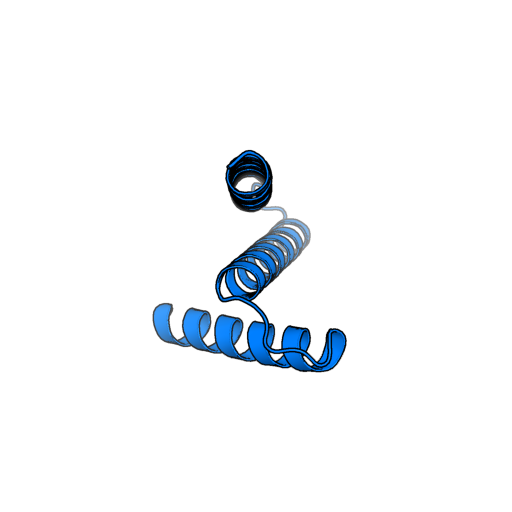HIS A 1 73 ? -12.169 8.690 9.636 1.00 67.00 73 HIS A N 1
ATOM 606 C CA . HIS A 1 73 ? -13.074 7.729 10.265 1.00 67.00 73 HIS A CA 1
ATOM 607 C C . HIS A 1 73 ? -12.755 7.517 11.756 1.00 67.00 73 HIS A C 1
ATOM 609 O O . HIS A 1 73 ? -13.660 7.442 12.586 1.00 67.00 73 HIS A O 1
ATOM 615 N N . TYR A 1 74 ? -11.471 7.472 12.127 1.00 65.19 74 TYR A N 1
ATOM 616 C CA . TYR A 1 74 ? -11.050 7.374 13.529 1.00 65.19 74 TYR A CA 1
ATOM 617 C C . TYR A 1 74 ? -11.373 8.651 14.316 1.00 65.19 74 TYR A C 1
ATOM 619 O O . TYR A 1 74 ? -11.812 8.585 15.459 1.00 65.19 74 TYR A O 1
ATOM 627 N N . LYS A 1 75 ? -11.202 9.823 13.693 1.00 63.34 75 LYS A N 1
ATOM 628 C CA . LYS A 1 75 ? -11.542 11.122 14.288 1.00 63.34 75 LYS A CA 1
ATOM 629 C C . LYS A 1 75 ? -13.055 11.309 14.473 1.00 63.34 75 LYS A C 1
ATOM 631 O O . LYS A 1 75 ? -13.456 11.994 15.408 1.00 63.34 75 LYS A O 1
ATOM 636 N N . SER A 1 76 ? -13.874 10.714 13.604 1.00 59.69 76 SER A N 1
ATOM 637 C CA . SER A 1 76 ? -15.340 10.723 13.703 1.00 59.69 76 SER A CA 1
ATOM 638 C C . SER A 1 76 ? -15.839 9.893 14.887 1.00 59.69 76 SER A C 1
ATOM 640 O O . SER A 1 76 ? -16.652 10.381 15.660 1.00 59.69 76 SER A O 1
ATOM 642 N N . ASN A 1 77 ? -15.289 8.691 15.089 1.00 56.47 77 ASN A N 1
ATOM 643 C CA . ASN A 1 77 ? -15.684 7.784 16.178 1.00 56.47 77 ASN A CA 1
ATOM 644 C C . ASN A 1 77 ? -15.257 8.237 17.588 1.00 56.47 77 ASN A C 1
ATOM 646 O O . ASN A 1 77 ? -15.621 7.594 18.561 1.00 56.47 77 ASN A O 1
ATOM 650 N N . ILE A 1 78 ? -14.453 9.297 17.717 1.00 56.59 78 ILE A N 1
ATOM 651 C CA . ILE A 1 78 ? -14.045 9.865 19.018 1.00 56.59 78 ILE A CA 1
ATOM 652 C C . ILE A 1 78 ? -14.990 11.007 19.454 1.00 56.59 78 ILE A C 1
ATOM 654 O O . ILE A 1 78 ? -14.869 11.521 20.562 1.00 56.59 78 ILE A O 1
ATOM 658 N N . LYS A 1 79 ? -15.915 11.441 18.585 1.00 51.69 79 LYS A N 1
ATOM 659 C CA . LYS A 1 79 ? -16.849 12.547 18.857 1.00 51.69 79 LYS A CA 1
ATOM 660 C C . LYS A 1 79 ? -18.279 12.115 19.220 1.00 51.69 79 LYS A C 1
ATOM 662 O O . LYS A 1 79 ? -19.076 13.003 19.512 1.00 51.69 79 LYS A O 1
ATOM 667 N N . GLU A 1 80 ? -18.584 10.819 19.200 1.00 46.16 80 GLU A N 1
ATOM 668 C CA . GLU A 1 80 ? -19.775 10.229 19.843 1.00 46.16 80 GLU A CA 1
ATOM 669 C C . GLU A 1 80 ? -19.416 9.722 21.241 1.00 46.16 80 GLU A C 1
ATOM 671 O O . GLU A 1 80 ? -20.250 9.907 22.154 1.00 46.16 80 GLU A O 1
#

pLDDT: mean 74.93, std 8.44, range [46.16, 87.0]

Foldseek 3Di:
DVVVVLVVQLVVLQVVCCVVVVDRDDSLSSVLVSLVVVLVVLCVVCVVVVDDNVVSVVSVVVSVVSVVVVVVVVVVVVVD

Secondary structure (DSSP, 8-state):
-HHHHHHHHHHHHHHHHHHHHSS---HHHHHHHHHHHHHHHHHHHHHHHT--THHHHHHHHHHHHHHHHHHHHHHHTT--

Radius of gyration: 14.83 Å; chains: 1; bounding box: 35×29×37 Å